Protein AF-A0A7S2BP00-F1 (afdb_monomer)

pLDDT: mean 75.95, std 17.48, range [38.12, 95.56]

Mean predicted aligned error: 11.21 Å

Structure (mmCIF, N/CA/C/O backbone):
data_AF-A0A7S2BP00-F1
#
_entry.id   AF-A0A7S2BP00-F1
#
loop_
_atom_site.group_PDB
_atom_site.id
_atom_site.type_symbol
_atom_site.label_atom_id
_atom_site.label_alt_id
_atom_site.label_comp_id
_atom_site.label_asym_id
_atom_site.label_entity_id
_atom_site.label_seq_id
_atom_site.pdbx_PDB_ins_code
_atom_site.Cartn_x
_atom_site.Cartn_y
_atom_site.Cartn_z
_atom_site.occupancy
_atom_site.B_iso_or_equiv
_atom_site.auth_seq_id
_atom_site.auth_comp_id
_atom_site.auth_asym_id
_atom_site.auth_atom_id
_atom_site.pdbx_PDB_model_num
ATOM 1 N N . MET A 1 1 ? -28.371 1.715 -11.504 1.00 43.56 1 MET A N 1
ATOM 2 C CA . MET A 1 1 ? -26.998 1.865 -10.972 1.00 43.56 1 MET A CA 1
ATOM 3 C C . MET A 1 1 ? -26.237 0.582 -11.280 1.00 43.56 1 MET A C 1
ATOM 5 O O . MET A 1 1 ? -26.667 -0.471 -10.830 1.00 43.56 1 MET A O 1
ATOM 9 N N . LYS A 1 2 ? -25.213 0.628 -12.141 1.00 46.72 2 LYS A N 1
ATOM 10 C CA . LYS A 1 2 ? -24.464 -0.561 -12.583 1.00 46.72 2 LYS A CA 1
ATOM 11 C C . LYS A 1 2 ? -23.170 -0.622 -11.768 1.00 46.72 2 LYS A C 1
ATOM 13 O O . LYS A 1 2 ? -22.344 0.278 -11.877 1.00 46.72 2 LYS A O 1
ATOM 18 N N . VAL A 1 3 ? -23.032 -1.622 -10.901 1.00 56.28 3 VAL A N 1
ATOM 19 C CA . VAL A 1 3 ? -21.797 -1.830 -10.133 1.00 56.28 3 VAL A CA 1
ATOM 20 C C . VAL A 1 3 ? -20.787 -2.483 -11.071 1.00 56.28 3 VAL A C 1
ATOM 22 O O . VAL A 1 3 ? -20.969 -3.623 -11.492 1.00 56.28 3 VAL A O 1
ATOM 25 N N . HIS A 1 4 ? -19.756 -1.735 -11.456 1.00 57.06 4 HIS A N 1
ATOM 26 C CA . HIS A 1 4 ? -18.642 -2.263 -12.235 1.00 57.06 4 HIS A CA 1
ATOM 27 C C . HIS A 1 4 ? -17.706 -3.014 -11.290 1.00 57.06 4 HIS A C 1
ATOM 29 O O . HIS A 1 4 ? -16.951 -2.375 -10.555 1.00 57.06 4 HIS A O 1
ATOM 35 N N . ARG A 1 5 ? -17.795 -4.350 -11.303 1.00 59.59 5 ARG A N 1
ATOM 36 C CA . ARG A 1 5 ? -16.829 -5.220 -10.624 1.00 59.59 5 ARG A CA 1
ATOM 37 C C . ARG A 1 5 ? -15.471 -5.116 -11.300 1.00 59.59 5 ARG A C 1
ATOM 39 O O . ARG A 1 5 ? -15.405 -5.073 -12.533 1.00 59.59 5 ARG A O 1
ATOM 46 N N . ALA A 1 6 ? -14.407 -5.114 -10.507 1.00 62.88 6 ALA A N 1
ATOM 47 C CA . ALA A 1 6 ? -13.063 -5.273 -11.045 1.00 62.88 6 ALA A CA 1
ATOM 48 C C . ALA A 1 6 ? -12.930 -6.663 -11.703 1.00 62.88 6 ALA A C 1
ATOM 50 O O . ALA A 1 6 ? -13.158 -7.685 -11.065 1.00 62.88 6 ALA A O 1
ATOM 51 N N . THR A 1 7 ? -12.605 -6.707 -12.998 1.00 67.38 7 THR A N 1
ATOM 52 C CA . THR A 1 7 ? -12.361 -7.954 -13.753 1.00 67.38 7 THR A CA 1
ATOM 53 C C . THR A 1 7 ? -10.928 -8.467 -13.627 1.00 67.38 7 THR A C 1
ATOM 55 O O . THR A 1 7 ? -10.661 -9.607 -13.990 1.00 67.38 7 THR A O 1
ATOM 58 N N . ALA A 1 8 ? -10.007 -7.636 -13.139 1.00 78.31 8 ALA A N 1
ATOM 59 C CA . ALA A 1 8 ? -8.627 -8.005 -12.847 1.00 78.31 8 ALA A CA 1
ATOM 60 C C . ALA A 1 8 ? -8.391 -7.966 -11.329 1.00 78.31 8 ALA A C 1
ATOM 62 O O . ALA A 1 8 ? -9.033 -7.152 -10.656 1.00 78.31 8 ALA A O 1
ATOM 63 N N . PRO A 1 9 ? -7.452 -8.770 -10.794 1.00 85.81 9 PRO A N 1
ATOM 64 C CA . PRO A 1 9 ? -7.113 -8.730 -9.381 1.00 85.81 9 PRO A CA 1
ATOM 65 C C . PRO A 1 9 ? -6.762 -7.317 -8.918 1.00 85.81 9 PRO A C 1
ATOM 67 O O . PRO A 1 9 ? -5.988 -6.591 -9.558 1.00 85.81 9 PRO A O 1
ATOM 70 N N . LEU A 1 10 ? -7.319 -6.933 -7.776 1.00 87.94 10 LEU A N 1
ATOM 71 C CA . LEU A 1 10 ? -7.087 -5.632 -7.186 1.00 87.94 10 LEU A CA 1
ATOM 72 C C . LEU A 1 10 ? -5.627 -5.520 -6.738 1.00 87.94 10 LEU A C 1
ATOM 74 O O . LEU A 1 10 ? -5.132 -6.324 -5.944 1.00 87.94 10 LEU A O 1
ATOM 78 N N . THR A 1 11 ? -4.940 -4.506 -7.257 1.00 89.44 11 THR A N 1
ATOM 79 C CA . THR A 1 11 ? -3.524 -4.234 -6.995 1.00 89.44 11 THR A CA 1
ATOM 80 C C . THR A 1 11 ? -3.285 -2.741 -6.814 1.00 89.44 11 THR A C 1
ATOM 82 O O . THR A 1 11 ? -4.013 -1.914 -7.368 1.00 89.44 11 THR A O 1
ATOM 85 N N . VAL A 1 12 ? -2.228 -2.392 -6.082 1.00 89.12 12 VAL A N 1
ATOM 86 C CA . VAL A 1 12 ? -1.777 -1.012 -5.879 1.00 89.12 12 VAL A CA 1
ATOM 87 C C . VAL A 1 12 ? -0.361 -0.813 -6.420 1.00 89.12 12 VAL A C 1
ATOM 89 O O . VAL A 1 12 ? 0.495 -1.696 -6.339 1.00 89.12 12 VAL A O 1
ATOM 92 N N . SER A 1 13 ? -0.103 0.359 -6.993 1.00 87.56 13 SER A N 1
ATOM 93 C CA . SER A 1 13 ? 1.232 0.742 -7.451 1.00 87.56 13 SER A CA 1
ATOM 94 C C . SER A 1 13 ? 2.190 0.968 -6.278 1.00 87.56 13 SER A C 1
ATOM 96 O O . SER A 1 13 ? 1.812 1.491 -5.229 1.00 87.56 13 SER A O 1
ATOM 98 N N . ARG A 1 14 ? 3.461 0.608 -6.470 1.00 89.25 14 ARG A N 1
ATOM 99 C CA . ARG A 1 14 ? 4.548 1.025 -5.574 1.00 89.25 14 ARG A CA 1
ATOM 100 C C . ARG A 1 14 ? 4.729 2.546 -5.641 1.00 89.25 14 ARG A C 1
ATOM 102 O O . ARG A 1 14 ? 4.436 3.162 -6.663 1.00 89.25 14 ARG A O 1
ATOM 109 N N . ILE A 1 15 ? 5.230 3.141 -4.560 1.00 87.31 15 ILE A N 1
ATOM 110 C CA . ILE A 1 15 ? 5.679 4.538 -4.563 1.00 87.31 15 ILE A CA 1
ATOM 111 C C . ILE A 1 15 ? 7.132 4.524 -5.017 1.00 87.31 15 ILE A C 1
ATOM 113 O O . ILE A 1 15 ? 7.973 3.940 -4.330 1.00 87.31 15 ILE A O 1
ATOM 117 N N . GLY A 1 16 ? 7.425 5.149 -6.150 1.00 83.44 16 GLY A N 1
ATOM 118 C CA . GLY A 1 16 ? 8.795 5.315 -6.614 1.00 83.44 16 GLY A CA 1
ATOM 119 C C . GLY A 1 16 ? 9.254 6.769 -6.604 1.00 83.44 16 GLY A C 1
ATOM 120 O O . GLY A 1 16 ? 8.446 7.692 -6.513 1.00 83.44 16 GLY A O 1
ATOM 121 N N . VAL A 1 17 ? 10.572 6.952 -6.659 1.00 80.75 17 VAL A N 1
ATOM 122 C CA . VAL A 1 17 ? 11.233 8.264 -6.738 1.00 80.75 17 VAL A CA 1
ATOM 123 C C . VAL A 1 17 ? 11.803 8.445 -8.138 1.00 80.75 17 VAL A C 1
ATOM 125 O O . VAL A 1 17 ? 12.468 7.538 -8.650 1.00 80.75 17 VAL A O 1
ATOM 128 N N . ASP A 1 18 ? 11.579 9.621 -8.727 1.00 75.25 18 ASP A N 1
ATOM 129 C CA . ASP A 1 18 ? 12.016 9.966 -10.085 1.00 75.25 18 ASP A CA 1
ATOM 130 C C . ASP A 1 18 ? 11.558 8.928 -11.119 1.00 75.25 18 ASP A C 1
ATOM 132 O O . ASP A 1 18 ? 12.352 8.389 -11.890 1.00 75.25 18 ASP A O 1
ATOM 136 N N . CYS A 1 19 ? 10.271 8.578 -11.067 1.00 73.88 19 CYS A N 1
ATOM 137 C CA . CYS A 1 19 ? 9.702 7.598 -11.976 1.00 73.88 19 CYS A CA 1
ATOM 138 C C . CYS A 1 19 ? 9.504 8.188 -13.372 1.00 73.88 19 CYS A C 1
ATOM 140 O O . CYS A 1 19 ? 8.894 9.246 -13.527 1.00 73.88 19 CYS A O 1
ATOM 142 N N . HIS A 1 20 ? 9.956 7.453 -14.381 1.00 66.56 20 HIS A N 1
ATOM 143 C CA . HIS A 1 20 ? 9.749 7.770 -15.785 1.00 66.56 20 HIS A CA 1
ATOM 144 C C . HIS A 1 20 ? 9.060 6.598 -16.478 1.00 66.56 20 HIS A C 1
ATOM 146 O O . HIS A 1 20 ? 9.465 5.443 -16.332 1.00 66.56 20 HIS A O 1
ATOM 152 N N . GLU A 1 21 ? 8.008 6.895 -17.235 1.00 56.47 21 GLU A N 1
ATOM 153 C CA . GLU A 1 21 ? 7.494 5.962 -18.230 1.00 56.47 21 GLU A CA 1
ATOM 154 C C . GLU A 1 21 ? 8.434 6.027 -19.435 1.00 56.47 21 GLU A C 1
ATOM 156 O O . GLU A 1 21 ? 8.608 7.089 -20.036 1.00 56.47 21 GLU A O 1
ATOM 161 N N . TYR A 1 22 ? 9.085 4.915 -19.784 1.00 53.09 22 TYR A N 1
ATOM 162 C CA . TYR A 1 22 ? 9.837 4.879 -21.032 1.00 53.09 22 TYR A CA 1
ATOM 163 C C . TYR A 1 22 ? 8.857 4.877 -22.203 1.00 53.09 22 TYR A C 1
ATOM 165 O O . TYR A 1 22 ? 8.249 3.857 -22.522 1.00 53.09 22 TYR A O 1
ATOM 173 N N . GLY A 1 23 ? 8.751 6.011 -22.882 1.00 45.75 23 GLY A N 1
ATOM 174 C CA . GLY A 1 23 ? 8.448 6.038 -24.303 1.00 45.75 23 GLY A CA 1
ATOM 175 C C . GLY A 1 23 ? 9.772 6.036 -25.048 1.00 45.75 23 GLY A C 1
ATOM 176 O O . GLY A 1 23 ? 10.271 7.105 -25.390 1.00 45.75 23 GLY A O 1
ATOM 177 N N . LEU A 1 24 ? 10.385 4.868 -25.266 1.00 42.38 24 LEU A N 1
ATOM 178 C CA . LEU A 1 24 ? 11.459 4.803 -26.255 1.00 42.38 24 LEU A CA 1
ATOM 179 C C . LEU A 1 24 ? 10.801 5.122 -27.597 1.00 42.38 24 LEU A C 1
ATOM 181 O O . LEU A 1 24 ? 9.981 4.353 -28.092 1.00 42.38 24 LEU A O 1
ATOM 185 N N . GLY A 1 25 ? 11.081 6.312 -28.123 1.00 38.12 25 GLY A N 1
ATOM 186 C CA . GLY A 1 25 ? 10.555 6.798 -29.390 1.00 38.12 25 GLY A CA 1
ATOM 187 C C . GLY A 1 25 ? 11.093 5.983 -30.561 1.00 38.12 25 GLY A C 1
ATOM 188 O O . GLY A 1 25 ? 11.925 6.465 -31.316 1.00 38.12 25 GLY A O 1
ATOM 189 N N . PHE A 1 26 ? 10.595 4.765 -30.733 1.00 39.81 26 PHE A N 1
ATOM 190 C CA . PHE A 1 26 ? 10.594 4.054 -32.002 1.00 39.81 26 PHE A CA 1
ATOM 191 C C . PHE A 1 26 ? 9.148 3.984 -32.457 1.00 39.81 26 PHE A C 1
ATOM 193 O O . PHE A 1 26 ? 8.308 3.467 -31.728 1.00 39.81 26 PHE A O 1
ATOM 200 N N . ARG A 1 27 ? 8.857 4.520 -33.649 1.00 40.97 27 ARG A N 1
ATOM 201 C CA . ARG A 1 27 ? 7.499 4.670 -34.213 1.00 40.97 27 ARG A CA 1
ATOM 202 C C . ARG A 1 27 ? 6.680 3.371 -34.277 1.00 40.97 27 ARG A C 1
ATOM 204 O O . ARG A 1 27 ? 5.473 3.479 -34.432 1.00 40.97 27 ARG A O 1
ATOM 211 N N . ASP A 1 28 ? 7.293 2.209 -34.045 1.00 42.44 28 ASP A N 1
ATOM 212 C CA . ASP A 1 28 ? 6.624 0.902 -34.021 1.00 42.44 28 ASP A CA 1
ATOM 213 C C . ASP A 1 28 ? 6.637 0.194 -32.646 1.00 42.44 28 ASP A C 1
ATOM 215 O O . ASP A 1 28 ? 6.087 -0.895 -32.515 1.00 42.44 28 ASP A O 1
ATOM 219 N N . TYR A 1 29 ? 7.222 0.802 -31.603 1.00 39.22 29 TYR A N 1
ATOM 220 C CA . TYR A 1 29 ? 7.279 0.252 -30.233 1.00 39.22 29 TYR A CA 1
ATOM 221 C C . TYR A 1 29 ? 6.784 1.248 -29.173 1.00 39.22 29 TYR A C 1
ATOM 223 O O . TYR A 1 29 ? 7.168 1.194 -28.003 1.00 39.22 29 TYR A O 1
ATOM 231 N N . ILE A 1 30 ? 5.931 2.191 -29.581 1.00 41.19 30 ILE A N 1
ATOM 232 C CA .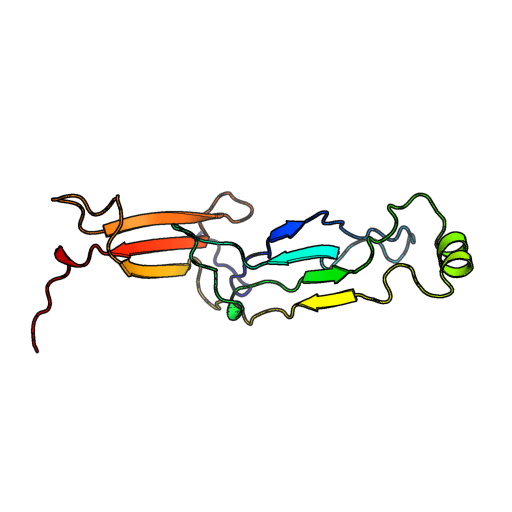 ILE A 1 30 ? 5.256 3.092 -28.650 1.00 41.19 30 ILE A CA 1
ATOM 233 C C . ILE A 1 30 ? 3.907 2.485 -28.267 1.00 41.19 30 ILE A C 1
ATOM 235 O O . ILE A 1 30 ? 3.136 2.064 -29.124 1.00 41.19 30 ILE A O 1
ATOM 239 N N . PHE A 1 31 ? 3.623 2.533 -26.966 1.00 41.62 31 PHE A N 1
ATOM 240 C CA . PHE A 1 31 ? 2.342 2.229 -26.332 1.00 41.62 31 PHE A CA 1
ATOM 241 C C . PHE A 1 31 ? 2.014 0.738 -26.205 1.00 41.62 31 PHE A C 1
ATOM 243 O O . PHE A 1 31 ? 1.297 0.153 -27.006 1.00 41.62 31 PHE A O 1
ATOM 250 N N . THR A 1 32 ? 2.464 0.136 -25.102 1.00 41.59 32 THR A N 1
ATOM 251 C CA . THR A 1 32 ? 1.605 -0.393 -24.020 1.00 41.59 32 THR A CA 1
ATOM 252 C C . THR A 1 32 ? 2.398 -1.414 -23.186 1.00 41.59 32 THR A C 1
ATOM 254 O O . THR A 1 32 ? 2.921 -2.379 -23.725 1.00 41.59 32 THR A O 1
ATOM 257 N N . LYS A 1 33 ? 2.421 -1.247 -21.853 1.00 48.91 33 LYS A N 1
ATOM 258 C CA . LYS A 1 33 ? 2.814 -2.247 -20.821 1.00 48.91 33 LYS A CA 1
ATOM 259 C C . LYS A 1 33 ? 4.250 -2.301 -20.268 1.00 48.91 33 LYS A C 1
ATOM 261 O O . LYS A 1 33 ? 4.491 -3.173 -19.437 1.00 48.91 33 LYS A O 1
ATOM 266 N N . SER A 1 34 ? 5.175 -1.397 -20.584 1.00 50.75 34 SER A N 1
ATOM 267 C CA . SER A 1 34 ? 6.424 -1.343 -19.795 1.00 50.75 34 SER A CA 1
ATOM 268 C C . SER A 1 34 ? 6.162 -0.661 -18.442 1.00 50.75 34 SER A C 1
ATOM 270 O O . SER A 1 34 ? 5.624 0.449 -18.443 1.00 50.75 34 SER A O 1
ATOM 272 N N . PRO A 1 35 ? 6.482 -1.283 -17.287 1.00 57.78 35 PRO A N 1
ATOM 273 C CA . PRO A 1 35 ? 6.312 -0.633 -15.990 1.00 57.78 35 PRO A CA 1
ATOM 274 C C . PRO A 1 35 ? 7.212 0.612 -15.902 1.00 57.78 35 PRO A C 1
ATOM 276 O O . PRO A 1 35 ? 8.304 0.609 -16.478 1.00 57.78 35 PRO A O 1
ATOM 279 N N . PRO A 1 36 ? 6.795 1.668 -15.179 1.00 63.16 36 PRO A N 1
ATOM 280 C CA . PRO A 1 36 ? 7.636 2.843 -14.979 1.00 63.16 36 PRO A CA 1
ATOM 281 C C . PRO A 1 36 ? 8.953 2.435 -14.309 1.00 63.16 36 PRO A C 1
ATOM 283 O O . PRO A 1 36 ? 8.958 1.628 -13.371 1.00 63.16 36 PRO A O 1
ATOM 286 N N . SER A 1 37 ? 10.067 2.995 -14.780 1.00 71.62 37 SER A N 1
ATOM 287 C CA . SER A 1 37 ? 11.355 2.875 -14.096 1.00 71.62 37 SER A CA 1
ATOM 288 C C . SER A 1 37 ? 11.508 3.962 -13.066 1.00 71.62 37 SER A C 1
ATOM 290 O O . SER A 1 37 ? 11.312 5.134 -13.387 1.00 71.62 37 SER A O 1
ATOM 292 N N . CYS A 1 38 ? 11.948 3.594 -11.873 1.00 77.81 38 CYS A N 1
ATOM 293 C CA . CYS A 1 38 ? 12.228 4.543 -10.808 1.00 77.81 38 CYS A CA 1
ATOM 294 C C . CYS A 1 38 ? 13.653 4.335 -10.276 1.00 77.81 38 CYS A C 1
ATOM 296 O O . CYS A 1 38 ? 14.215 3.242 -10.361 1.00 77.81 38 CYS A O 1
ATOM 298 N N . SER A 1 39 ? 14.240 5.375 -9.683 1.00 78.50 39 SER A N 1
ATOM 299 C CA . SER A 1 39 ? 15.550 5.274 -9.005 1.00 78.50 39 SER A CA 1
ATOM 300 C C . SER A 1 39 ? 15.484 4.435 -7.720 1.00 78.50 39 SER A C 1
ATOM 302 O O . SER A 1 39 ? 16.462 3.837 -7.269 1.00 78.50 39 SER A O 1
ATOM 304 N N . SER A 1 40 ? 14.298 4.393 -7.118 1.00 82.75 40 SER A N 1
ATOM 305 C CA . SER A 1 40 ? 13.945 3.557 -5.980 1.00 82.75 40 SER A CA 1
ATOM 306 C C . SER A 1 40 ? 12.439 3.328 -5.973 1.00 82.75 40 SER A C 1
ATOM 308 O O . SER A 1 40 ? 11.683 4.102 -6.565 1.00 82.75 40 SER A O 1
ATOM 310 N N . ALA A 1 41 ? 12.010 2.266 -5.298 1.00 87.94 41 ALA A N 1
ATOM 311 C CA . ALA A 1 41 ? 10.612 1.901 -5.156 1.00 87.94 41 ALA A CA 1
ATOM 312 C C . ALA A 1 41 ? 10.355 1.310 -3.771 1.00 87.94 41 ALA A C 1
ATOM 314 O O . ALA A 1 41 ? 11.179 0.561 -3.245 1.00 87.94 41 ALA A O 1
ATOM 315 N N . ARG A 1 42 ? 9.195 1.617 -3.189 1.00 89.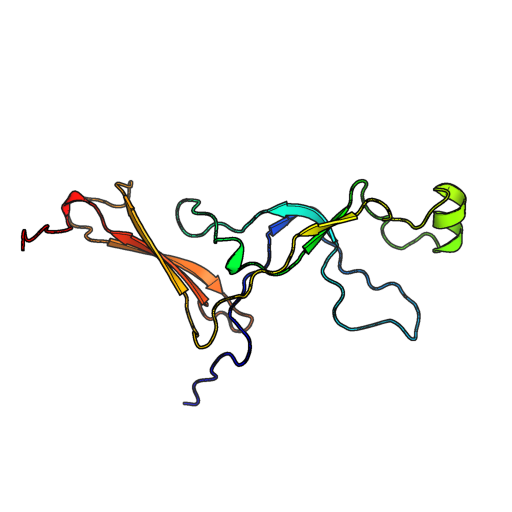94 42 ARG A N 1
ATOM 316 C CA . ARG A 1 42 ? 8.747 1.055 -1.909 1.00 89.94 42 ARG A CA 1
ATOM 317 C C . ARG A 1 42 ? 7.254 0.757 -1.912 1.00 89.94 42 ARG A C 1
ATOM 319 O O . ARG A 1 42 ? 6.496 1.308 -2.711 1.00 89.94 42 ARG A O 1
ATOM 326 N N . ALA A 1 43 ? 6.829 -0.107 -0.996 1.00 90.38 43 ALA A N 1
ATOM 327 C CA . ALA A 1 43 ? 5.412 -0.335 -0.758 1.00 90.38 43 ALA A CA 1
ATOM 328 C C . ALA A 1 43 ? 4.737 0.969 -0.279 1.00 90.38 43 ALA A C 1
ATOM 330 O O . ALA A 1 43 ? 5.309 1.682 0.556 1.00 90.38 43 ALA A O 1
ATOM 331 N N . PRO A 1 44 ? 3.540 1.303 -0.789 1.00 90.25 44 PRO A N 1
ATOM 332 C CA . PRO A 1 44 ? 2.721 2.349 -0.202 1.00 90.25 44 PRO A CA 1
ATOM 333 C C . PRO A 1 44 ? 2.301 1.963 1.216 1.00 90.25 44 PRO A C 1
ATOM 335 O O . PRO A 1 44 ? 2.166 0.785 1.558 1.00 90.25 44 PRO A O 1
ATOM 338 N N . THR A 1 45 ? 2.063 2.980 2.034 1.00 90.75 45 THR A N 1
ATOM 339 C CA . THR A 1 45 ? 1.533 2.813 3.384 1.00 90.75 45 THR A CA 1
ATOM 340 C C . THR A 1 45 ? 0.053 3.152 3.427 1.00 90.75 45 THR A C 1
ATOM 342 O O . THR A 1 45 ? -0.406 4.047 2.722 1.00 90.75 45 THR A O 1
ATOM 345 N N . CYS A 1 46 ? -0.673 2.487 4.312 1.00 86.69 46 CYS A N 1
ATOM 346 C CA . CYS A 1 46 ? -2.069 2.736 4.604 1.00 86.69 46 CYS A CA 1
ATOM 347 C C . CYS A 1 46 ? -2.240 3.037 6.101 1.00 86.69 46 CYS A C 1
ATOM 349 O O . CYS A 1 46 ? -1.597 2.411 6.948 1.00 86.69 46 CYS A O 1
ATOM 351 N N . GLY A 1 47 ? -3.065 4.032 6.436 1.00 81.69 47 GLY A N 1
ATOM 352 C CA . GLY A 1 47 ? -3.259 4.475 7.817 1.00 81.69 47 GLY A CA 1
ATOM 353 C C . GLY A 1 47 ? -1.982 5.030 8.458 1.00 81.69 47 GLY A C 1
ATOM 354 O O . GLY A 1 47 ? -1.222 5.766 7.828 1.00 81.69 47 GLY A O 1
ATOM 355 N N . LYS A 1 48 ? -1.719 4.653 9.716 1.00 80.81 48 LYS A N 1
ATOM 356 C CA . LYS A 1 48 ? -0.508 5.016 10.485 1.00 80.81 48 LYS A CA 1
ATOM 357 C C . LYS A 1 48 ? 0.742 4.249 10.006 1.00 80.81 48 LYS A C 1
ATOM 359 O O . LYS A 1 48 ? 1.398 3.562 10.783 1.00 80.81 48 LYS A O 1
ATOM 364 N N . GLY A 1 49 ? 1.071 4.345 8.718 1.00 82.12 49 GLY A N 1
ATOM 365 C CA . GLY A 1 49 ? 2.324 3.808 8.175 1.00 82.12 49 GLY A CA 1
ATOM 366 C C . GLY A 1 49 ? 2.351 2.289 7.969 1.00 82.12 49 GLY A C 1
ATOM 367 O O . GLY A 1 49 ? 3.434 1.716 7.869 1.00 82.12 49 GLY A O 1
ATOM 368 N N . ILE A 1 50 ? 1.198 1.612 7.906 1.00 85.62 50 ILE A N 1
ATOM 369 C CA . ILE A 1 50 ? 1.167 0.165 7.655 1.00 85.62 50 ILE A CA 1
ATOM 370 C C . ILE A 1 50 ? 1.469 -0.088 6.184 1.00 85.62 50 ILE A C 1
ATOM 372 O O . ILE A 1 50 ? 0.709 0.333 5.318 1.00 85.62 50 ILE A O 1
ATOM 376 N N . ASN A 1 51 ? 2.561 -0.790 5.893 1.00 90.88 51 ASN A N 1
ATOM 377 C CA . ASN A 1 51 ? 2.886 -1.169 4.522 1.00 90.88 51 ASN A CA 1
ATOM 378 C C . ASN A 1 51 ? 1.792 -2.070 3.944 1.00 90.88 51 ASN A C 1
ATOM 380 O O . ASN A 1 51 ? 1.402 -3.062 4.567 1.00 90.88 51 ASN A O 1
ATOM 384 N N . ILE A 1 52 ? 1.330 -1.749 2.737 1.00 91.81 52 ILE A N 1
ATOM 385 C CA . ILE A 1 52 ? 0.469 -2.655 1.983 1.00 91.81 52 ILE A CA 1
ATOM 386 C C . ILE A 1 52 ? 1.304 -3.895 1.605 1.00 91.81 52 ILE A C 1
ATOM 388 O O . ILE A 1 52 ? 2.391 -3.735 1.044 1.00 91.81 52 ILE A O 1
ATOM 392 N N . PRO A 1 53 ? 0.835 -5.122 1.917 1.00 92.06 53 PRO A N 1
ATOM 393 C CA . PRO A 1 53 ? 1.580 -6.347 1.638 1.00 92.06 53 PRO A CA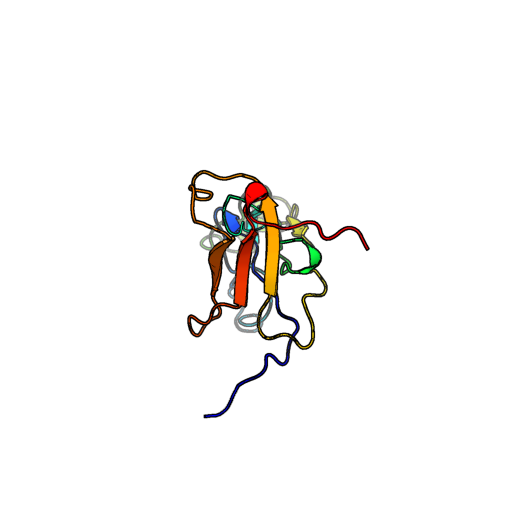 1
ATOM 394 C C . PRO A 1 53 ? 1.985 -6.500 0.171 1.00 92.06 53 PRO A C 1
ATOM 396 O O . PRO A 1 53 ? 1.188 -6.219 -0.723 1.00 92.06 53 PRO A O 1
ATOM 399 N N . GLU A 1 54 ? 3.180 -7.049 -0.071 1.00 92.06 54 GLU A N 1
ATOM 400 C CA . GLU A 1 54 ? 3.740 -7.213 -1.421 1.00 92.06 54 GLU A CA 1
ATOM 401 C C . GLU A 1 54 ? 2.839 -7.991 -2.379 1.00 92.06 54 GLU A C 1
ATOM 403 O O . GLU A 1 54 ? 2.784 -7.680 -3.566 1.00 92.06 54 GLU A O 1
ATOM 408 N N . LYS A 1 55 ? 2.053 -8.938 -1.856 1.00 93.50 55 LYS A N 1
ATOM 409 C CA . LYS A 1 55 ? 1.090 -9.706 -2.652 1.00 93.50 55 LYS A CA 1
ATOM 410 C C . LYS A 1 55 ? 0.026 -8.853 -3.349 1.00 93.50 55 LYS A C 1
ATOM 412 O O . LYS A 1 55 ? -0.594 -9.330 -4.289 1.00 93.50 55 LYS A O 1
ATOM 417 N N . TYR A 1 56 ? -0.190 -7.618 -2.906 1.00 93.06 56 TYR A N 1
ATOM 418 C CA . TYR A 1 56 ? -1.138 -6.687 -3.514 1.00 93.06 56 TYR A CA 1
ATOM 419 C C . TYR A 1 56 ? -0.454 -5.620 -4.376 1.00 93.06 56 TYR A C 1
ATOM 421 O O . TYR A 1 56 ? -1.125 -4.711 -4.862 1.00 93.06 56 TYR A O 1
ATOM 429 N N . LEU A 1 57 ? 0.868 -5.690 -4.550 1.00 91.69 57 LEU A N 1
ATOM 430 C CA . LEU A 1 57 ? 1.633 -4.676 -5.263 1.00 91.69 57 LEU A CA 1
ATOM 431 C C . LEU A 1 57 ? 1.796 -5.031 -6.739 1.00 91.69 57 LEU A C 1
ATOM 433 O O . LEU A 1 57 ? 2.004 -6.186 -7.112 1.00 91.69 57 LEU A O 1
ATOM 437 N N . ARG A 1 58 ? 1.743 -4.001 -7.580 1.00 88.44 58 ARG A N 1
ATOM 438 C CA . ARG A 1 58 ? 2.118 -4.082 -8.995 1.00 88.44 58 ARG A CA 1
ATOM 439 C C . ARG A 1 58 ? 3.640 -4.210 -9.153 1.00 88.44 58 ARG A C 1
ATOM 441 O O . ARG A 1 58 ? 4.379 -3.767 -8.263 1.00 88.44 58 ARG A O 1
ATOM 448 N N . PRO A 1 59 ? 4.115 -4.774 -10.278 1.00 84.75 59 PRO A N 1
ATOM 449 C CA . PRO A 1 59 ? 5.541 -4.825 -10.556 1.00 84.75 59 PRO A CA 1
ATOM 450 C C . PRO A 1 59 ? 6.097 -3.413 -10.784 1.00 84.75 59 PRO A C 1
ATOM 452 O O . PRO A 1 59 ? 5.367 -2.506 -11.194 1.00 84.75 59 PRO A O 1
ATOM 455 N N . MET A 1 60 ? 7.387 -3.220 -10.520 1.00 83.94 60 MET A N 1
ATOM 456 C CA . MET A 1 60 ? 8.080 -1.953 -10.781 1.00 83.94 60 MET A CA 1
ATOM 457 C C . MET A 1 60 ? 9.547 -2.209 -11.111 1.00 83.94 60 MET A C 1
ATOM 459 O O . MET A 1 60 ? 10.184 -3.032 -10.457 1.00 83.94 60 MET A O 1
ATOM 463 N N . LYS A 1 61 ? 10.093 -1.484 -12.090 1.00 81.44 61 LYS A N 1
ATOM 464 C CA . LYS A 1 61 ? 11.508 -1.577 -12.462 1.00 81.44 61 LYS A CA 1
ATOM 465 C C . LYS A 1 61 ? 12.309 -0.528 -11.683 1.00 81.44 61 LYS A C 1
ATOM 467 O O . LYS A 1 61 ? 11.933 0.644 -11.653 1.00 81.44 61 LYS A O 1
ATOM 472 N N . VAL A 1 62 ? 13.390 -0.942 -11.028 1.00 82.94 62 VAL A N 1
ATOM 473 C CA . VAL A 1 62 ? 14.278 -0.071 -10.244 1.00 82.94 62 VAL A CA 1
ATOM 474 C C . VAL A 1 62 ? 15.666 -0.077 -10.859 1.00 82.94 62 VAL A C 1
ATOM 476 O O . VAL A 1 62 ? 16.304 -1.124 -10.910 1.00 82.94 62 VAL A O 1
ATOM 479 N N . CYS A 1 63 ? 16.137 1.088 -11.293 1.00 75.75 63 CYS A N 1
ATOM 480 C CA . CYS A 1 63 ? 17.380 1.237 -12.047 1.00 75.75 63 CYS A CA 1
ATOM 481 C C . CYS A 1 63 ? 18.388 2.093 -11.279 1.00 75.75 63 CYS A C 1
ATOM 483 O O . CYS A 1 63 ? 18.048 3.188 -10.813 1.00 75.75 63 CYS A O 1
ATOM 485 N N . LYS A 1 64 ? 19.627 1.611 -11.155 1.00 67.25 64 LYS A N 1
ATOM 486 C CA . LYS A 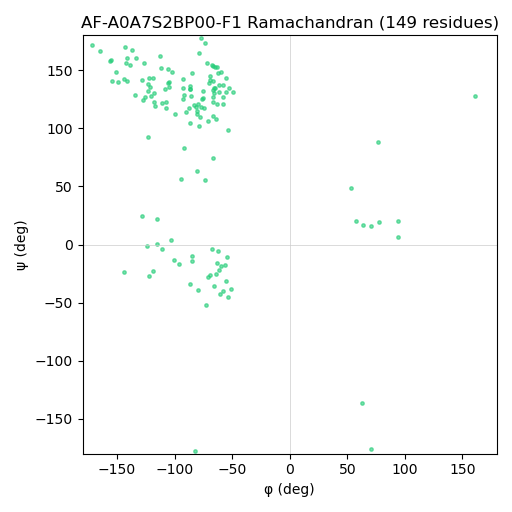1 64 ? 20.758 2.390 -10.631 1.00 67.25 64 LYS A CA 1
ATOM 487 C C . LYS A 1 64 ? 21.901 2.307 -11.646 1.00 67.25 64 LYS A C 1
ATOM 489 O O . LYS A 1 64 ? 22.300 1.190 -11.927 1.00 67.25 64 LYS A O 1
ATOM 494 N N . PRO A 1 65 ? 22.463 3.419 -12.160 1.00 61.06 65 PRO A N 1
ATOM 495 C CA . PRO A 1 65 ? 22.098 4.832 -11.969 1.00 61.06 65 PRO A CA 1
ATOM 496 C C . PRO A 1 65 ? 20.861 5.274 -12.784 1.00 61.06 65 PRO A C 1
ATOM 498 O O . PRO A 1 65 ? 20.276 4.484 -13.521 1.00 61.06 65 PRO A O 1
ATOM 501 N N . LYS A 1 66 ? 20.435 6.543 -12.617 1.00 53.56 66 LYS A N 1
ATOM 502 C CA . LYS A 1 66 ? 19.301 7.142 -13.352 1.00 53.56 66 LYS A CA 1
ATOM 503 C C . LYS A 1 66 ? 19.439 6.878 -14.847 1.00 53.56 66 LYS A C 1
ATOM 505 O O . LYS A 1 66 ? 20.474 7.175 -15.437 1.00 53.56 66 LYS A O 1
ATOM 510 N N . CYS A 1 67 ? 18.360 6.411 -15.453 1.00 57.69 67 CYS A N 1
ATOM 511 C CA . CYS A 1 67 ? 18.292 6.330 -16.896 1.00 57.69 67 CYS A CA 1
ATOM 512 C C . CYS A 1 67 ? 18.297 7.743 -17.491 1.00 57.69 67 CYS A C 1
ATOM 514 O O . CYS A 1 67 ? 17.579 8.610 -16.978 1.00 57.69 67 CYS A O 1
ATOM 516 N N . PRO A 1 68 ? 19.125 8.003 -18.515 1.00 53.28 68 PRO A N 1
ATOM 517 C CA . PRO A 1 68 ? 19.209 9.313 -19.135 1.00 53.28 68 PRO A CA 1
ATOM 518 C C . PRO A 1 68 ? 17.824 9.756 -19.602 1.00 53.28 68 PRO A C 1
ATOM 520 O O . PRO A 1 68 ? 17.102 8.997 -20.251 1.00 53.28 68 PRO A O 1
ATOM 523 N N . GLN A 1 69 ? 17.444 10.986 -19.258 1.00 53.12 69 GLN A N 1
ATOM 524 C CA . GLN A 1 69 ? 16.239 11.591 -19.810 1.00 53.12 69 GLN A CA 1
ATOM 525 C C . GLN A 1 69 ? 16.459 11.802 -21.307 1.00 53.12 69 GLN A C 1
ATOM 527 O O . GLN A 1 69 ? 17.503 12.307 -21.716 1.00 53.12 69 GLN A O 1
ATOM 532 N N . ALA A 1 70 ? 15.501 11.352 -22.114 1.00 53.53 70 ALA A N 1
ATOM 533 C CA . ALA A 1 70 ? 15.578 11.332 -23.567 1.00 53.53 70 ALA A CA 1
ATOM 534 C C . ALA A 1 70 ? 15.925 12.714 -24.154 1.00 53.53 70 ALA A C 1
ATOM 536 O O . ALA A 1 70 ? 15.045 13.552 -24.323 1.00 53.53 70 ALA A O 1
ATOM 537 N N . ILE A 1 71 ? 17.205 12.922 -24.476 1.00 48.94 71 ILE A N 1
ATOM 538 C CA . ILE A 1 71 ? 17.708 13.917 -25.444 1.00 48.94 71 ILE A CA 1
ATOM 539 C C . ILE A 1 71 ? 18.928 13.355 -26.212 1.00 48.94 71 ILE A C 1
ATOM 541 O O . ILE A 1 71 ? 19.186 13.766 -27.338 1.00 48.94 71 ILE A O 1
ATOM 545 N N . GLU A 1 72 ? 19.658 12.375 -25.668 1.00 51.44 72 GLU A N 1
ATOM 546 C CA . GLU A 1 72 ? 20.726 11.674 -26.397 1.00 51.44 72 GLU A CA 1
ATOM 547 C C . GLU A 1 72 ? 20.134 10.491 -27.191 1.00 51.44 72 GLU A C 1
ATOM 549 O O . GLU A 1 72 ? 19.309 9.734 -26.674 1.00 51.44 72 GLU A O 1
ATOM 554 N N . THR A 1 73 ? 20.511 10.337 -28.467 1.00 56.22 73 THR A N 1
ATOM 555 C CA . THR A 1 73 ? 20.103 9.170 -29.268 1.00 56.22 73 THR A CA 1
ATOM 556 C C . THR A 1 73 ? 20.619 7.887 -28.609 1.00 56.22 73 THR A C 1
ATOM 558 O O . THR A 1 73 ? 21.675 7.895 -27.976 1.00 56.22 73 THR A O 1
ATOM 561 N N . LEU A 1 74 ? 19.890 6.773 -28.756 1.00 55.09 74 LEU A N 1
ATOM 562 C CA . LEU A 1 74 ? 20.280 5.472 -28.191 1.00 55.09 74 LEU A CA 1
ATOM 563 C C . LEU A 1 74 ? 21.727 5.104 -28.575 1.00 55.09 74 LEU A C 1
ATOM 565 O O . LEU A 1 74 ? 22.488 4.643 -27.735 1.00 55.09 74 LEU A O 1
ATOM 569 N N . GLU A 1 75 ? 22.134 5.411 -29.810 1.00 56.91 75 GLU A N 1
ATOM 570 C CA . GLU A 1 75 ? 23.511 5.249 -30.293 1.00 56.91 75 GLU A CA 1
ATOM 571 C C . GLU A 1 75 ? 24.528 6.081 -29.498 1.00 56.91 75 GLU A C 1
ATOM 573 O O . GLU A 1 75 ? 25.591 5.575 -29.139 1.00 56.91 75 GLU A O 1
ATOM 578 N N . HIS A 1 76 ? 24.211 7.338 -29.171 1.00 55.88 76 HIS A N 1
ATOM 579 C CA . HIS A 1 76 ? 25.096 8.207 -28.388 1.00 55.88 76 HIS A CA 1
ATOM 580 C C . HIS A 1 76 ? 25.283 7.679 -26.961 1.00 55.88 76 HIS A C 1
ATOM 582 O O . HIS A 1 76 ? 26.375 7.770 -26.400 1.00 55.88 76 HIS A O 1
ATOM 588 N N . LEU A 1 77 ? 24.226 7.094 -26.394 1.00 55.59 77 LEU A N 1
ATOM 589 C CA . LEU A 1 77 ? 24.243 6.506 -25.060 1.00 55.59 77 LEU A CA 1
ATOM 590 C C . LEU A 1 77 ? 25.027 5.194 -25.035 1.00 55.59 77 LEU A C 1
ATOM 592 O O . LEU A 1 77 ? 25.981 5.091 -24.270 1.00 55.59 77 LEU A O 1
ATOM 596 N N . VAL A 1 78 ? 24.719 4.254 -25.932 1.00 56.41 78 VAL A N 1
ATOM 597 C CA . VAL A 1 78 ? 25.398 2.949 -26.026 1.00 56.41 78 VAL A CA 1
ATOM 598 C C . VAL A 1 78 ? 26.906 3.108 -26.248 1.00 56.41 78 VAL A C 1
ATOM 600 O O . VAL A 1 78 ? 27.703 2.419 -25.614 1.00 56.41 78 VAL A O 1
ATOM 603 N N . THR A 1 79 ? 27.321 4.067 -27.082 1.00 58.28 79 THR A N 1
ATOM 604 C CA . THR A 1 79 ? 28.748 4.318 -27.361 1.00 58.28 79 THR A CA 1
ATOM 605 C C . THR A 1 79 ? 29.484 4.941 -26.164 1.00 58.28 79 THR A C 1
ATOM 607 O O . THR A 1 79 ? 30.686 4.740 -26.002 1.00 58.28 79 THR A O 1
ATOM 610 N N . LYS A 1 80 ? 28.778 5.683 -25.300 1.00 58.28 80 LYS A N 1
ATOM 611 C CA . LYS A 1 80 ? 29.336 6.366 -24.119 1.00 58.28 80 LYS A CA 1
ATOM 612 C C . LYS A 1 80 ? 29.395 5.463 -22.885 1.00 58.28 80 LYS A C 1
ATOM 614 O O . LYS A 1 80 ? 30.315 5.609 -22.083 1.00 58.28 80 LYS A O 1
ATOM 619 N N . THR A 1 81 ? 28.429 4.558 -22.720 1.00 53.91 81 THR A N 1
AT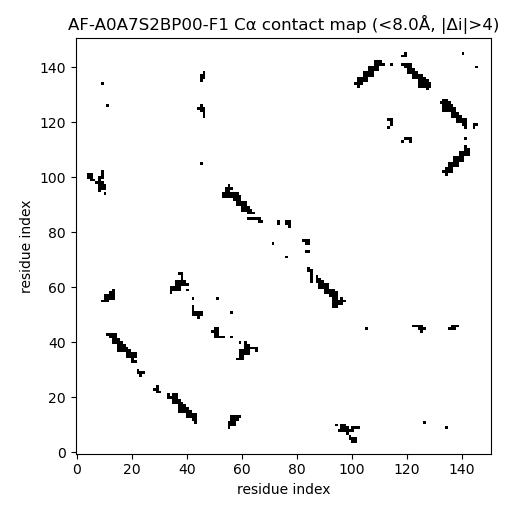OM 620 C CA . THR A 1 81 ? 28.335 3.653 -21.560 1.00 53.91 81 THR A CA 1
ATOM 621 C C . THR A 1 81 ? 28.843 2.239 -21.831 1.00 53.91 81 THR A C 1
ATOM 623 O O . THR A 1 81 ? 29.062 1.501 -20.877 1.00 53.91 81 THR A O 1
ATOM 626 N N . GLY A 1 82 ? 29.063 1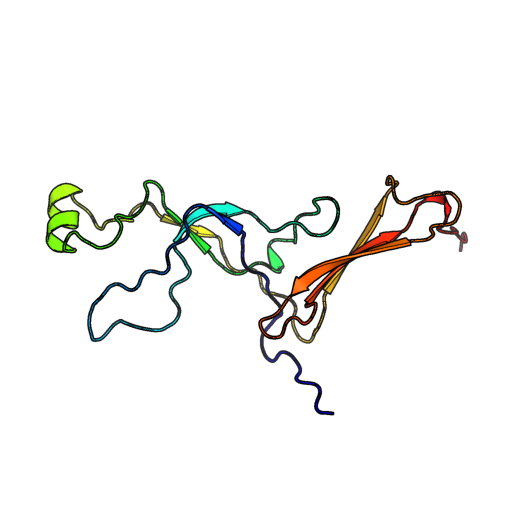.851 -23.093 1.00 53.84 82 GLY A N 1
ATOM 627 C CA . GLY A 1 82 ? 29.510 0.500 -23.455 1.00 53.84 82 GLY A CA 1
ATOM 628 C C . GLY A 1 82 ? 28.444 -0.592 -23.265 1.00 53.84 82 GLY A C 1
ATOM 629 O O . GLY A 1 82 ? 28.793 -1.769 -23.242 1.00 53.84 82 GLY A O 1
ATOM 630 N N . GLY A 1 83 ? 27.171 -0.203 -23.122 1.00 53.84 83 GLY A N 1
ATOM 631 C CA . GLY A 1 83 ? 25.999 -1.052 -22.848 1.00 53.84 83 GLY A CA 1
ATOM 632 C C . GLY A 1 83 ? 24.698 -0.247 -22.968 1.00 53.84 83 GLY A C 1
ATOM 633 O O . GLY A 1 83 ? 24.765 0.980 -23.131 1.00 53.84 83 GLY A O 1
ATOM 634 N N . GLU A 1 84 ? 23.526 -0.889 -22.918 1.00 54.06 84 GLU A N 1
ATOM 635 C CA . GLU A 1 84 ? 22.258 -0.158 -22.983 1.00 54.06 84 GLU A CA 1
ATOM 636 C C . GLU A 1 84 ? 22.116 0.742 -21.742 1.00 54.06 84 GLU A C 1
ATOM 638 O O . GLU A 1 84 ? 22.380 0.327 -20.605 1.00 54.06 84 GLU A O 1
ATOM 643 N N . PRO A 1 85 ? 21.701 2.011 -21.918 1.00 52.34 85 PRO A N 1
ATOM 644 C CA . PRO A 1 85 ? 21.344 2.839 -20.780 1.00 52.34 85 PRO A CA 1
ATOM 645 C C . PRO A 1 85 ? 20.231 2.095 -20.036 1.00 52.34 85 PRO A C 1
ATOM 647 O O . PRO A 1 85 ? 19.195 1.839 -20.640 1.00 52.34 85 PRO A O 1
ATOM 650 N N . CYS A 1 86 ? 20.452 1.764 -18.755 1.00 60.59 86 CYS A N 1
ATOM 651 C CA . CYS A 1 86 ? 19.573 0.957 -17.885 1.00 60.59 86 CYS A CA 1
ATOM 652 C C . CYS A 1 86 ? 19.857 -0.564 -17.798 1.00 60.59 86 CYS A C 1
ATOM 654 O O . CYS A 1 86 ? 18.974 -1.302 -17.356 1.00 60.59 86 CYS A O 1
ATOM 656 N N . ASP A 1 87 ? 21.055 -1.051 -18.134 1.00 56.94 87 ASP A N 1
ATOM 657 C CA . ASP A 1 87 ? 21.387 -2.483 -17.964 1.00 56.94 87 ASP A CA 1
ATOM 658 C C . ASP A 1 87 ? 21.380 -2.966 -16.495 1.00 56.94 87 ASP A C 1
ATOM 660 O O . ASP A 1 87 ? 21.076 -4.123 -16.209 1.00 56.94 87 ASP A O 1
ATOM 664 N N . GLU A 1 88 ? 21.609 -2.071 -15.529 1.00 67.38 88 GLU A N 1
ATOM 665 C CA . GLU A 1 88 ? 21.549 -2.376 -14.089 1.00 67.38 88 GLU A CA 1
ATOM 666 C C . GLU A 1 88 ? 20.171 -2.058 -13.481 1.00 67.38 88 GLU A C 1
ATOM 668 O O . GLU A 1 88 ? 20.024 -1.284 -12.524 1.00 67.38 88 GLU A O 1
ATOM 673 N N . CYS A 1 89 ? 19.121 -2.651 -14.048 1.00 74.81 89 CYS A N 1
ATOM 674 C CA . CYS A 1 89 ? 17.789 -2.592 -13.456 1.00 74.81 89 CYS A CA 1
ATOM 675 C C . CYS A 1 89 ? 17.386 -3.914 -12.808 1.00 74.81 89 CYS A C 1
ATOM 677 O O . CYS A 1 89 ? 17.557 -4.993 -13.365 1.00 74.81 89 CYS A O 1
ATOM 679 N N . SER A 1 90 ? 16.755 -3.804 -11.645 1.00 81.88 90 SER A N 1
ATOM 680 C CA . SER A 1 90 ? 16.083 -4.906 -10.963 1.00 81.88 90 SER A CA 1
ATOM 681 C C . SER A 1 90 ? 14.575 -4.764 -11.116 1.00 81.88 90 SER A C 1
ATOM 683 O O . SER A 1 90 ? 14.028 -3.663 -11.033 1.00 81.88 90 SER A O 1
ATOM 685 N N . GLU A 1 91 ? 13.885 -5.877 -11.337 1.00 83.00 91 GLU A N 1
ATOM 686 C CA . GLU A 1 91 ? 12.428 -5.907 -11.308 1.00 83.00 91 GLU A CA 1
ATOM 687 C C . GLU A 1 91 ? 11.945 -6.288 -9.912 1.00 83.00 91 GLU A C 1
ATOM 689 O O . GLU A 1 91 ? 12.310 -7.327 -9.362 1.00 83.00 91 GLU A O 1
ATOM 694 N N . LEU A 1 92 ? 11.089 -5.447 -9.337 1.00 86.56 92 LEU A N 1
ATOM 695 C CA . LEU A 1 92 ? 10.275 -5.833 -8.198 1.00 86.56 92 LEU A CA 1
ATOM 696 C C . LEU A 1 92 ? 9.066 -6.601 -8.738 1.00 86.56 92 LEU A C 1
ATOM 698 O O . LEU A 1 92 ? 8.291 -6.014 -9.503 1.00 86.56 92 LEU A O 1
ATOM 702 N N . PRO A 1 93 ? 8.886 -7.879 -8.363 1.00 88.81 93 PRO A N 1
ATOM 703 C CA . PRO A 1 93 ? 7.858 -8.720 -8.951 1.00 88.81 93 PRO A CA 1
ATOM 704 C C . PRO A 1 93 ? 6.452 -8.242 -8.581 1.00 88.81 93 PRO A C 1
ATOM 706 O O . PRO A 1 93 ? 6.226 -7.602 -7.546 1.00 88.81 93 PRO A O 1
ATOM 709 N N . ALA A 1 94 ? 5.502 -8.586 -9.447 1.00 87.69 94 ALA A N 1
ATOM 710 C CA . ALA A 1 94 ? 4.083 -8.431 -9.177 1.00 87.69 94 ALA A CA 1
ATOM 711 C C . ALA A 1 94 ? 3.638 -9.429 -8.101 1.00 87.69 94 ALA A C 1
ATOM 713 O O . ALA A 1 94 ? 4.012 -10.603 -8.141 1.00 87.69 94 ALA A O 1
ATOM 714 N N . GLY A 1 95 ? 2.792 -8.979 -7.179 1.00 91.62 95 GLY A N 1
ATOM 715 C CA . GLY A 1 95 ? 1.993 -9.877 -6.358 1.00 91.62 95 GLY A CA 1
ATOM 716 C C . GLY A 1 95 ? 0.767 -10.411 -7.119 1.00 91.62 95 GLY A C 1
ATOM 717 O O . GLY A 1 95 ? 0.381 -9.834 -8.137 1.00 91.62 95 GLY A O 1
ATOM 718 N N . PRO A 1 96 ? 0.110 -11.477 -6.624 1.00 93.19 96 PRO A N 1
ATOM 719 C CA . PRO A 1 96 ? -1.106 -12.026 -7.237 1.00 93.19 96 PRO A CA 1
ATOM 720 C C . PRO A 1 96 ? -2.308 -11.062 -7.245 1.00 93.19 96 PRO A C 1
ATOM 722 O O . PRO A 1 96 ? -3.272 -11.296 -7.970 1.00 93.19 96 PRO A O 1
ATOM 725 N N . GLY A 1 97 ? -2.281 -9.989 -6.451 1.00 90.69 97 GLY A N 1
ATOM 726 C CA . GLY A 1 97 ? -3.441 -9.133 -6.221 1.00 90.69 97 GLY A CA 1
ATOM 727 C C . GLY A 1 97 ? -4.512 -9.831 -5.383 1.00 90.69 97 GLY A C 1
ATOM 728 O O . GLY A 1 97 ? -4.315 -10.938 -4.878 1.00 90.69 97 GLY A O 1
ATOM 729 N N . ALA A 1 98 ? -5.644 -9.160 -5.191 1.00 90.12 98 ALA A N 1
ATOM 730 C CA . ALA A 1 98 ? -6.827 -9.789 -4.615 1.00 90.12 98 ALA A CA 1
ATOM 731 C C . ALA A 1 98 ? -7.887 -10.003 -5.689 1.00 90.12 98 ALA A C 1
ATOM 733 O O . ALA A 1 98 ? -8.374 -9.048 -6.290 1.00 90.12 98 ALA A O 1
ATOM 734 N N . ASP A 1 99 ? -8.216 -11.264 -5.932 1.00 90.50 99 ASP A N 1
ATOM 735 C CA . ASP A 1 99 ? -9.195 -11.651 -6.937 1.00 90.50 99 ASP A CA 1
ATOM 736 C C . ASP A 1 99 ? -10.625 -11.596 -6.385 1.00 90.50 99 ASP A C 1
ATOM 738 O O . ASP A 1 99 ? -10.856 -11.837 -5.198 1.00 90.50 99 ASP A O 1
ATOM 742 N N . GLY A 1 100 ? -11.585 -11.261 -7.248 1.00 87.62 100 GLY A N 1
ATOM 743 C CA . GLY A 1 100 ? -13.010 -11.237 -6.910 1.00 87.62 100 GLY A CA 1
ATOM 744 C C . GLY A 1 100 ? -13.426 -10.213 -5.844 1.00 87.62 100 GLY A C 1
ATOM 745 O O . GLY A 1 100 ? -14.519 -10.343 -5.290 1.00 87.62 100 GLY A O 1
ATOM 746 N N . VAL A 1 101 ? -12.591 -9.209 -5.547 1.00 88.19 101 VAL A N 1
ATOM 747 C CA . VAL A 1 101 ? -12.886 -8.159 -4.559 1.00 88.19 101 VAL A CA 1
ATOM 748 C C . VAL A 1 101 ? -12.835 -6.763 -5.173 1.00 88.19 101 VAL A C 1
ATOM 750 O O . VAL A 1 101 ? -11.976 -6.458 -5.995 1.00 88.19 101 VAL A O 1
ATOM 753 N N . ASP A 1 102 ? -13.729 -5.890 -4.709 1.00 86.38 102 ASP A N 1
ATOM 754 C CA . ASP A 1 102 ? -13.763 -4.477 -5.104 1.00 86.38 102 ASP A CA 1
ATOM 755 C C . ASP A 1 102 ? -13.026 -3.566 -4.099 1.00 86.38 102 ASP A C 1
ATOM 757 O O . ASP A 1 102 ? -12.699 -2.424 -4.413 1.00 86.38 102 ASP A O 1
ATOM 761 N N . PHE A 1 103 ? -12.760 -4.061 -2.882 1.00 90.19 103 PHE A N 1
ATOM 762 C CA . PHE A 1 103 ? -12.176 -3.291 -1.784 1.00 90.19 103 PHE A CA 1
ATOM 763 C C . PHE A 1 103 ? -11.432 -4.187 -0.787 1.00 90.19 103 PHE A C 1
ATOM 765 O O . PHE A 1 103 ? -11.910 -5.266 -0.434 1.00 90.19 103 PHE A O 1
ATOM 772 N N . LEU A 1 104 ? -10.292 -3.711 -0.283 1.00 92.06 104 LEU A N 1
ATOM 773 C CA . LEU A 1 104 ? -9.516 -4.364 0.772 1.00 92.06 104 LEU A CA 1
ATOM 774 C C . LEU A 1 104 ? -9.369 -3.461 1.999 1.00 92.06 104 LEU A C 1
ATOM 776 O O . LEU A 1 104 ? -8.877 -2.338 1.908 1.00 92.06 104 LEU A O 1
ATOM 780 N N . ALA A 1 105 ? -9.709 -3.989 3.174 1.00 93.38 105 ALA A N 1
ATOM 781 C CA . ALA A 1 105 ? -9.441 -3.339 4.452 1.00 93.38 105 ALA A CA 1
ATOM 782 C C . ALA A 1 105 ? -8.314 -4.064 5.196 1.00 93.38 105 ALA A C 1
ATOM 784 O O . ALA A 1 105 ? -8.408 -5.256 5.489 1.00 93.38 105 ALA A O 1
ATOM 785 N N . LEU A 1 106 ? -7.253 -3.334 5.532 1.00 91.88 106 LEU A N 1
ATOM 786 C CA . LEU A 1 106 ? -6.231 -3.796 6.463 1.00 91.88 106 LEU A CA 1
ATOM 787 C C . LEU A 1 106 ? -6.713 -3.518 7.883 1.00 91.88 106 LEU A C 1
ATOM 789 O O . LEU A 1 106 ? -6.959 -2.366 8.235 1.00 91.88 106 LEU A O 1
ATOM 793 N N . VAL A 1 107 ? -6.842 -4.566 8.690 1.00 93.56 107 VAL A N 1
ATOM 794 C CA . VAL A 1 107 ? -7.351 -4.458 10.058 1.00 93.56 107 VAL A CA 1
ATOM 795 C C . VAL A 1 107 ? -6.213 -4.590 11.061 1.00 93.56 107 VAL A C 1
ATOM 797 O O . VAL A 1 107 ? -5.363 -5.473 10.938 1.00 93.56 107 VAL A O 1
ATOM 800 N N . SER A 1 108 ? -6.202 -3.726 12.072 1.00 92.62 108 SER A N 1
ATOM 801 C CA . SER A 1 108 ? -5.334 -3.862 13.241 1.00 92.62 108 SER A CA 1
ATOM 802 C C . SER A 1 108 ? -6.094 -3.642 14.544 1.00 92.62 108 SER A C 1
ATOM 804 O O . SER A 1 108 ? -7.156 -3.026 14.564 1.00 92.62 108 SER A O 1
ATOM 806 N N . ILE A 1 109 ? -5.514 -4.125 15.641 1.00 93.69 109 ILE A N 1
ATOM 807 C CA . ILE A 1 109 ? -5.949 -3.827 17.005 1.00 93.69 109 ILE A CA 1
ATOM 808 C C . ILE A 1 109 ? -4.740 -3.225 17.719 1.00 93.69 109 ILE A C 1
ATOM 810 O O . ILE A 1 109 ? -3.852 -3.950 18.167 1.00 93.69 109 ILE A O 1
ATOM 814 N N . LYS A 1 110 ? -4.622 -1.896 17.711 1.00 92.12 110 LYS A N 1
ATOM 815 C CA . LYS A 1 110 ? -3.463 -1.180 18.268 1.00 92.12 110 LYS A CA 1
ATOM 816 C C . LYS A 1 110 ? -3.909 0.088 18.981 1.00 92.12 110 LYS A C 1
ATOM 818 O O . LYS A 1 110 ? -4.775 0.805 18.488 1.00 92.12 110 LYS A O 1
ATOM 823 N N . GLN A 1 111 ? -3.285 0.391 20.117 1.00 92.62 111 GLN A N 1
ATOM 824 C CA . GLN A 1 111 ? -3.487 1.680 20.775 1.00 92.62 111 GLN A CA 1
ATOM 825 C C . GLN A 1 111 ? -2.929 2.801 19.883 1.00 92.62 111 GLN A C 1
ATOM 827 O O . GLN A 1 111 ? -1.829 2.679 19.342 1.00 92.62 111 GLN A O 1
ATOM 832 N N . SER A 1 112 ? -3.688 3.884 19.717 1.00 91.38 112 SER A N 1
ATOM 833 C CA . SER A 1 112 ? -3.292 5.061 18.936 1.00 91.38 112 SER A CA 1
ATOM 834 C C . SER A 1 112 ? -3.799 6.346 19.600 1.00 91.38 112 SER A C 1
ATOM 836 O O . SER A 1 112 ? -4.610 6.286 20.521 1.00 91.38 112 SER A O 1
ATOM 838 N N . GLU A 1 113 ? -3.356 7.510 19.120 1.00 91.81 113 GLU A N 1
ATOM 839 C CA . GLU A 1 113 ? -3.867 8.818 19.572 1.00 91.81 113 GLU A CA 1
ATOM 840 C C . GLU A 1 113 ? -5.368 9.011 19.307 1.00 91.81 113 GLU A C 1
ATOM 842 O O . GLU A 1 113 ? -6.013 9.786 19.997 1.00 91.81 113 GLU A O 1
ATOM 847 N N . PHE A 1 114 ? -5.939 8.268 18.353 1.00 91.25 114 PHE A N 1
ATOM 848 C CA . PHE A 1 114 ? -7.368 8.309 18.039 1.00 91.25 114 PHE A CA 1
ATOM 849 C C . PHE A 1 114 ? -8.195 7.393 18.946 1.00 91.25 114 PHE A C 1
ATOM 851 O O . PHE A 1 114 ? -9.424 7.460 18.933 1.00 91.25 114 PHE A O 1
ATOM 858 N N . CYS A 1 115 ? -7.544 6.536 19.738 1.00 93.00 115 CYS A N 1
ATOM 859 C CA . CYS A 1 115 ? -8.193 5.695 20.738 1.00 93.00 115 CYS A CA 1
ATOM 860 C C . CYS A 1 115 ? -8.475 6.482 22.019 1.00 93.00 115 CYS A C 1
ATOM 862 O O . CYS A 1 115 ? -7.941 6.188 23.088 1.00 93.00 115 CYS A O 1
ATOM 864 N N . GLU A 1 116 ? -9.318 7.501 21.871 1.00 88.69 116 GLU A N 1
ATOM 865 C CA . GLU A 1 116 ? -9.879 8.288 22.963 1.00 88.69 116 GLU A CA 1
ATOM 866 C C . GLU A 1 116 ? -10.957 7.498 23.724 1.00 88.69 116 GLU A C 1
ATOM 868 O O . GLU A 1 116 ? -11.379 6.417 23.311 1.00 88.69 116 GLU A O 1
ATOM 873 N N . SER A 1 117 ? -11.452 8.060 24.832 1.00 81.38 117 SER A N 1
ATOM 874 C CA . SER A 1 117 ? -12.310 7.367 25.809 1.00 81.38 117 SER A CA 1
ATOM 875 C C . SER A 1 117 ? -13.595 6.747 25.250 1.00 81.38 117 SER A C 1
ATOM 877 O O . SER A 1 117 ? -14.186 5.896 25.909 1.00 81.38 117 SER A O 1
ATOM 879 N N . ARG A 1 118 ? -14.051 7.150 24.056 1.00 88.69 118 ARG A N 1
ATOM 880 C CA . ARG A 1 118 ? -15.252 6.607 23.396 1.00 88.69 118 ARG A CA 1
ATOM 881 C C . ARG A 1 118 ? -15.004 6.045 21.994 1.00 88.69 118 ARG A C 1
ATOM 883 O O . ARG A 1 118 ? -15.937 5.512 21.392 1.00 88.69 118 ARG A O 1
ATOM 890 N N . THR A 1 119 ? -13.778 6.108 21.476 1.00 93.75 119 THR A N 1
ATOM 891 C CA . THR A 1 119 ? -13.474 5.610 20.130 1.00 93.75 119 THR A CA 1
ATOM 892 C C . THR A 1 119 ? -13.296 4.099 20.158 1.00 93.75 119 THR A C 1
ATOM 894 O O . THR A 1 119 ? -12.323 3.591 20.704 1.00 93.75 119 THR A O 1
ATOM 897 N N . LYS A 1 120 ? -14.222 3.364 19.534 1.00 94.75 120 LYS A N 1
ATOM 898 C CA . LYS A 1 120 ? -14.123 1.898 19.405 1.00 94.75 120 LYS A CA 1
ATOM 899 C C . LYS A 1 120 ? -13.185 1.471 18.284 1.00 94.75 120 LYS A C 1
ATOM 901 O O . LYS A 1 120 ? -12.445 0.501 18.413 1.00 94.75 120 LYS A O 1
ATOM 906 N N . ALA A 1 121 ? -13.237 2.201 17.180 1.00 94.94 121 ALA A N 1
ATOM 907 C CA . ALA A 1 121 ? -12.392 1.998 16.025 1.00 94.94 121 ALA A CA 1
ATOM 908 C C . ALA A 1 121 ? -12.287 3.300 15.233 1.00 94.94 121 ALA A C 1
ATOM 910 O O . ALA A 1 121 ? -13.159 4.166 15.324 1.00 94.94 121 ALA A O 1
ATOM 911 N N . HIS A 1 122 ? -11.238 3.415 14.435 1.00 92.88 122 HIS A N 1
ATOM 912 C CA . HIS A 1 122 ? -11.050 4.503 13.486 1.00 92.88 122 HIS A CA 1
ATOM 913 C C . HIS A 1 122 ? -10.414 3.955 12.208 1.00 92.88 122 HIS A C 1
ATOM 915 O O . HIS A 1 122 ? -9.758 2.914 12.226 1.00 92.88 122 HIS A O 1
ATOM 921 N N . GLY A 1 123 ? -10.599 4.639 11.085 1.00 92.88 123 GLY A N 1
ATOM 922 C CA . GLY A 1 123 ? -10.069 4.174 9.811 1.00 92.88 123 GLY A CA 1
ATOM 923 C C . GLY A 1 123 ? -10.070 5.250 8.742 1.00 92.88 123 GLY A C 1
ATOM 924 O O . GLY A 1 123 ? -10.682 6.303 8.907 1.00 92.88 123 GLY A O 1
ATOM 925 N N . ALA A 1 124 ? -9.356 4.980 7.656 1.00 90.94 124 ALA A N 1
ATOM 926 C CA . ALA A 1 124 ? -9.257 5.871 6.508 1.00 90.94 124 ALA A CA 1
ATOM 927 C C . ALA A 1 124 ? -9.014 5.071 5.225 1.00 90.94 124 ALA A C 1
ATOM 929 O O . ALA A 1 124 ? -8.353 4.028 5.248 1.00 90.94 124 ALA A O 1
ATOM 930 N N . SER A 1 125 ? -9.519 5.581 4.100 1.00 92.31 125 SER A N 1
ATOM 931 C CA . SER A 1 125 ? -9.111 5.132 2.769 1.00 92.31 125 SER A CA 1
ATOM 932 C C . SER A 1 125 ? -7.677 5.569 2.482 1.00 92.31 125 SER A C 1
ATOM 934 O O . SER A 1 125 ? -7.283 6.679 2.834 1.00 92.31 125 SER A O 1
ATOM 936 N N . CYS A 1 126 ? -6.909 4.713 1.815 1.00 89.44 126 CYS A N 1
ATOM 937 C CA . CYS A 1 126 ? -5.489 4.945 1.541 1.00 89.44 126 CYS A CA 1
ATOM 938 C C . CYS A 1 126 ? -5.150 4.921 0.054 1.00 89.44 126 CYS A C 1
ATOM 940 O O . CYS A 1 126 ? -4.164 5.519 -0.361 1.00 89.44 126 CYS A O 1
ATOM 942 N N . VAL A 1 127 ? -5.934 4.190 -0.738 1.00 89.75 127 VAL A N 1
ATOM 943 C CA . VAL A 1 127 ? -5.724 4.052 -2.177 1.00 89.75 127 VAL A CA 1
ATOM 944 C C . VAL A 1 127 ? -7.069 4.222 -2.850 1.00 89.75 127 VAL A C 1
ATOM 946 O O . VAL A 1 127 ? -8.037 3.558 -2.469 1.00 89.75 127 VAL A O 1
ATOM 949 N N . LEU A 1 128 ? -7.098 5.103 -3.842 1.00 86.94 128 LEU A N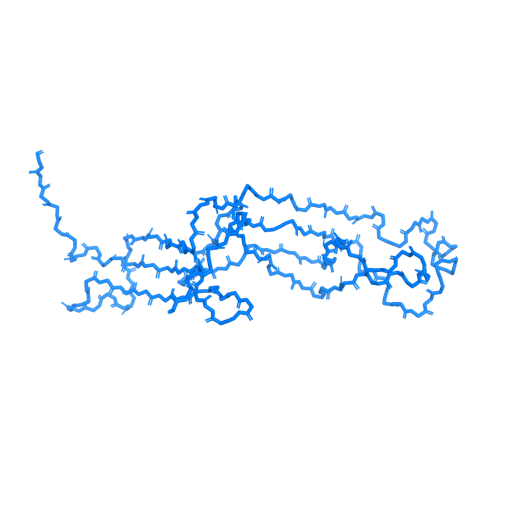 1
ATOM 950 C CA . LEU A 1 128 ? -8.234 5.312 -4.723 1.00 86.94 128 LEU A CA 1
ATOM 951 C C . LEU A 1 128 ? -7.925 4.705 -6.096 1.00 86.94 128 LEU A C 1
ATOM 953 O O . LEU A 1 128 ? -6.759 4.607 -6.488 1.00 86.94 128 LEU A O 1
ATOM 957 N N . ASP A 1 129 ? -8.958 4.273 -6.810 1.00 81.69 129 ASP A N 1
ATOM 958 C CA . ASP A 1 129 ? -8.839 3.916 -8.220 1.00 81.69 129 ASP A CA 1
ATOM 959 C C . ASP A 1 129 ? -8.910 5.157 -9.131 1.00 81.69 129 ASP A C 1
ATOM 961 O O . ASP A 1 129 ? -9.027 6.290 -8.669 1.00 81.69 129 ASP A O 1
ATOM 965 N N . GLN A 1 130 ? -8.858 4.948 -10.448 1.00 77.88 130 GLN A N 1
ATOM 966 C CA . GLN A 1 130 ? -8.964 6.012 -11.461 1.00 77.88 130 GLN A CA 1
ATOM 967 C C . GLN A 1 130 ? -10.304 6.776 -11.474 1.00 77.88 130 GLN A C 1
ATOM 969 O O . GLN A 1 130 ? -10.467 7.703 -12.262 1.00 77.88 130 GLN A O 1
ATOM 974 N N . CYS A 1 131 ? -11.282 6.363 -10.669 1.00 82.38 131 CYS A N 1
ATOM 975 C CA . CYS A 1 131 ? -12.587 7.002 -10.527 1.00 82.38 131 CYS A CA 1
ATOM 976 C C . CYS A 1 131 ? -12.788 7.560 -9.107 1.00 82.38 131 CYS A C 1
ATOM 978 O O . CYS A 1 131 ? -13.931 7.693 -8.669 1.00 82.38 131 CYS A O 1
ATOM 980 N N . ASP A 1 132 ? -11.695 7.817 -8.380 1.00 82.69 132 ASP A N 1
ATOM 981 C CA . ASP A 1 132 ? -11.680 8.280 -6.989 1.00 82.69 132 ASP A CA 1
ATOM 982 C C . ASP A 1 132 ? -12.409 7.343 -6.007 1.00 82.69 132 ASP A C 1
ATOM 984 O O . ASP A 1 132 ? -12.788 7.739 -4.901 1.00 82.69 132 ASP A O 1
ATOM 988 N N . ARG A 1 133 ? -12.604 6.068 -6.373 1.00 85.12 133 ARG A N 1
ATOM 989 C CA . ARG A 1 133 ? -13.254 5.087 -5.498 1.00 85.12 133 ARG A CA 1
ATOM 990 C C . ARG A 1 133 ? -12.215 4.475 -4.562 1.00 85.12 133 ARG A C 1
ATOM 992 O O . ARG A 1 133 ? -11.206 3.964 -5.051 1.00 85.12 133 ARG A O 1
ATOM 999 N N . PRO A 1 134 ? -12.442 4.458 -3.237 1.00 89.88 134 PRO A N 1
ATOM 1000 C CA . PRO A 1 134 ? -11.570 3.742 -2.318 1.00 89.88 134 PRO A CA 1
ATOM 1001 C C . PRO A 1 134 ? -11.476 2.264 -2.679 1.00 89.88 134 PRO A C 1
ATOM 1003 O O . PRO A 1 134 ? -12.495 1.587 -2.774 1.00 89.88 134 PRO A O 1
ATOM 1006 N N . ILE A 1 135 ? -10.248 1.772 -2.834 1.00 89.81 135 ILE A N 1
ATOM 1007 C CA . ILE A 1 135 ? -9.949 0.359 -3.098 1.00 89.81 135 ILE A CA 1
ATOM 1008 C C . ILE A 1 135 ? -9.094 -0.279 -1.999 1.00 89.81 135 ILE A C 1
ATOM 1010 O O . ILE A 1 135 ? -9.156 -1.489 -1.798 1.00 89.81 135 ILE A O 1
ATOM 1014 N N . PHE A 1 136 ? -8.354 0.524 -1.229 1.00 92.75 136 PHE A N 1
ATOM 1015 C CA . PHE A 1 136 ? -7.739 0.085 0.024 1.00 92.75 136 PHE A CA 1
ATOM 1016 C C . P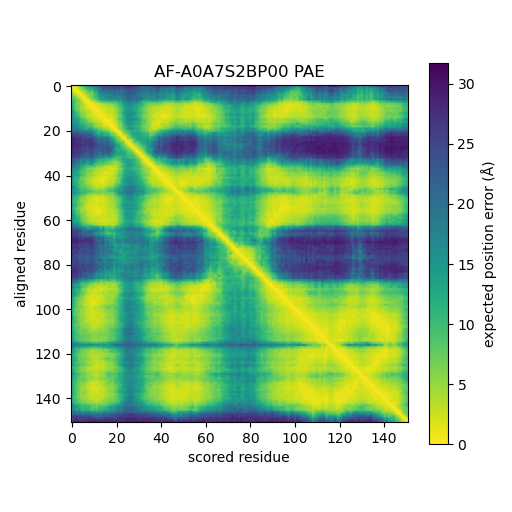HE A 1 136 ? -8.091 1.036 1.157 1.00 92.75 136 PHE A C 1
ATOM 1018 O O . PHE A 1 136 ? -8.062 2.259 0.989 1.00 92.75 136 PHE A O 1
ATOM 1025 N N . ALA A 1 137 ? -8.321 0.471 2.334 1.00 93.94 137 ALA A N 1
ATOM 1026 C CA . ALA A 1 137 ? -8.427 1.212 3.577 1.00 93.94 137 ALA A CA 1
ATOM 1027 C C . ALA A 1 137 ? -7.687 0.515 4.708 1.00 93.94 137 ALA A C 1
ATOM 1029 O O . ALA A 1 137 ? -7.311 -0.657 4.629 1.00 93.94 137 ALA A O 1
ATOM 1030 N N . TRP A 1 138 ? -7.518 1.261 5.787 1.00 94.56 138 TRP A N 1
ATOM 1031 C CA . TRP A 1 138 ? -7.055 0.745 7.056 1.00 94.56 138 TRP A CA 1
ATOM 1032 C C . TRP A 1 138 ? -8.097 1.026 8.127 1.00 94.56 138 TRP A C 1
ATOM 1034 O O . TRP A 1 138 ? -8.631 2.134 8.198 1.00 94.56 138 TRP A O 1
ATOM 1044 N N . ILE A 1 139 ? -8.368 0.017 8.948 1.00 95.56 139 ILE A N 1
ATOM 1045 C CA . ILE A 1 139 ? -9.278 0.081 10.086 1.00 95.56 139 ILE A CA 1
ATOM 1046 C C . ILE A 1 139 ? -8.508 -0.391 11.314 1.00 95.56 139 ILE A C 1
ATOM 1048 O O . ILE A 1 139 ? -7.934 -1.479 11.332 1.00 95.56 139 ILE A O 1
ATOM 1052 N N . ASN A 1 140 ? -8.518 0.422 12.357 1.00 94.06 140 ASN A N 1
ATOM 1053 C CA . ASN A 1 140 ? -7.915 0.097 13.631 1.00 94.06 140 ASN A CA 1
ATOM 1054 C C . ASN A 1 140 ? -8.967 0.060 14.723 1.00 94.06 140 ASN A C 1
ATOM 1056 O O . ASN A 1 140 ? -9.641 1.059 14.967 1.00 94.06 140 ASN A O 1
ATOM 1060 N N . PHE A 1 141 ? -9.065 -1.076 15.396 1.00 95.19 141 PHE A N 1
ATOM 1061 C CA . PHE A 1 141 ? -9.859 -1.227 16.603 1.00 95.19 141 PHE A CA 1
ATOM 1062 C C . PHE A 1 141 ? -9.022 -0.829 17.816 1.00 95.19 141 PHE A C 1
ATOM 1064 O O . PHE A 1 141 ? -7.849 -1.194 17.936 1.00 95.19 141 PHE A O 1
ATOM 1071 N N . CYS A 1 142 ? -9.631 -0.069 18.718 1.00 94.50 142 CYS A N 1
ATOM 1072 C CA . CYS A 1 142 ? -8.986 0.373 19.941 1.00 94.50 142 CYS A CA 1
ATOM 1073 C C . CYS A 1 142 ? -9.005 -0.766 20.966 1.00 94.50 142 CYS A C 1
ATOM 1075 O O . CYS A 1 142 ? -10.096 -1.222 21.310 1.00 94.50 142 CYS A O 1
ATOM 1077 N N . PRO A 1 143 ? -7.841 -1.234 21.464 1.00 93.19 143 PRO A N 1
ATOM 1078 C CA . PRO A 1 143 ? -7.763 -2.455 22.266 1.00 93.19 143 PRO A CA 1
ATOM 1079 C C . PRO A 1 143 ? -8.713 -2.468 23.469 1.00 93.19 143 PRO A C 1
ATOM 1081 O O . PRO A 1 143 ? -9.442 -3.432 23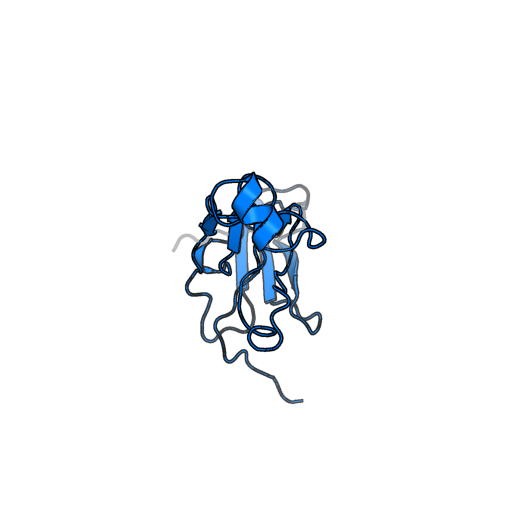.655 1.00 93.19 143 PRO A O 1
ATOM 1084 N N . GLY A 1 144 ? -8.785 -1.365 24.226 1.00 89.25 144 GLY A N 1
ATOM 1085 C CA . GLY A 1 144 ? -9.653 -1.254 25.408 1.00 89.25 144 GLY A CA 1
ATOM 1086 C C . GLY A 1 144 ? -11.161 -1.245 25.121 1.00 89.25 144 GLY A C 1
ATOM 1087 O O . GLY A 1 144 ? -11.952 -1.215 26.057 1.00 89.25 144 GLY A O 1
ATOM 1088 N N . MET A 1 145 ? -11.564 -1.252 23.848 1.00 88.25 145 MET A N 1
ATOM 1089 C CA . MET A 1 145 ? -12.962 -1.270 23.406 1.00 88.25 145 MET A CA 1
ATOM 1090 C C . MET A 1 145 ? -13.374 -2.591 22.751 1.00 88.25 145 MET A C 1
ATOM 1092 O O . MET A 1 145 ? -14.539 -2.745 22.375 1.00 88.25 145 MET A O 1
ATOM 1096 N N . VAL A 1 146 ? -12.439 -3.528 22.587 1.00 85.75 146 VAL A N 1
ATOM 1097 C CA . VAL A 1 146 ? -12.723 -4.873 22.087 1.00 85.75 146 VAL A CA 1
ATOM 1098 C C . VAL A 1 146 ? -13.036 -5.750 23.294 1.00 85.75 146 VAL A C 1
ATOM 1100 O O . VAL A 1 146 ? -12.180 -5.969 24.145 1.00 85.75 146 VAL A O 1
ATOM 1103 N N . SER A 1 147 ? -14.274 -6.231 23.400 1.00 81.00 147 SER A N 1
ATOM 1104 C CA . SER A 1 147 ? -14.626 -7.216 24.420 1.00 81.00 147 SER A CA 1
ATOM 1105 C C . SER A 1 147 ? -14.079 -8.578 24.016 1.00 81.00 147 SER A C 1
ATOM 1107 O O . SER A 1 147 ? -14.396 -9.072 22.933 1.00 81.00 147 SER A O 1
ATOM 1109 N N . HIS A 1 148 ? -13.316 -9.201 24.902 1.00 66.69 148 HIS A N 1
ATOM 1110 C CA . HIS A 1 148 ? -13.027 -10.624 24.820 1.00 66.69 148 HIS A CA 1
ATOM 1111 C C . HIS A 1 148 ? -14.165 -11.344 25.544 1.00 66.69 148 HIS A C 1
ATOM 1113 O O . HIS A 1 148 ? -14.277 -11.251 26.762 1.00 66.69 148 HIS A O 1
ATOM 1119 N N . SER A 1 149 ? -15.082 -11.961 24.802 1.00 70.00 149 SER A N 1
ATOM 1120 C CA . SER A 1 149 ? -15.900 -13.023 25.382 1.00 70.00 149 SER A CA 1
ATOM 1121 C C . SER A 1 149 ? -15.049 -14.284 25.350 1.00 70.00 149 SER A C 1
ATOM 1123 O O . SER A 1 149 ? -14.678 -14.725 24.263 1.00 70.00 149 SER A O 1
ATOM 1125 N N . ASP A 1 150 ? -14.703 -14.810 26.520 1.00 58.97 150 ASP A N 1
ATOM 1126 C CA . ASP A 1 150 ? -14.117 -16.140 26.630 1.00 58.97 150 ASP A CA 1
ATOM 1127 C C . ASP A 1 150 ? -15.209 -17.147 26.220 1.00 58.97 150 ASP A C 1
ATOM 1129 O O . ASP A 1 150 ? -16.236 -17.246 26.896 1.00 58.97 150 ASP A O 1
ATOM 1133 N N . GLU A 1 151 ? -15.043 -17.802 25.067 1.00 51.97 151 GLU A N 1
ATOM 1134 C CA . GLU A 1 151 ? -15.794 -19.020 24.707 1.00 51.97 151 GLU A CA 1
ATOM 1135 C C . GLU A 1 151 ? -15.226 -20.238 25.443 1.00 51.97 151 GLU A C 1
ATOM 1137 O O . GLU A 1 151 ? -13.980 -20.369 25.503 1.00 51.97 151 GLU A O 1
#

Nearest PDB structures (foldseek):
  1lml-assembly1_A  TM=8.250E-01  e=1.617E-01  Leishmania major

Sequence (151 aa):
MKVHRATAPLTVSRIGVDCHEYGLGFRDYIFTKSPPSCSSARAPTCGKGINIPEKYLRPMKVCKPKCPQAIETLEHLVTKTGGEPCDECSELPAGPGADGVDFLALVSIKQSEFCESRTKAHGASCVLDQCDRPIFAWINFCPGMVSHSDE

Foldseek 3Di:
DDDDWDPAFAADEWDAAPWDDDPPPDVVPGDDDDATEGCDTHAFAADPRHGDDQLRYAKYKHFPPDQDDPPDDQVRVCVVPVHGRGPRIDMDHHHRHHPPDQAEEAEEADADPQLPPPDQKDKDQRDADPVRHRRYMYMYGHNVNDDDDDD

Solvent-accessible surface area (backbone atoms only — not comparable to full-atom values): 9199 Å² total; per-residue (Å²): 137,84,83,82,73,58,90,59,49,43,61,42,70,56,48,56,43,82,62,42,71,82,70,59,91,40,99,89,68,60,88,84,85,77,59,43,36,12,61,39,73,42,68,42,55,30,64,95,66,42,64,53,59,63,49,32,24,44,51,38,34,32,24,62,67,77,62,78,75,91,78,68,54,70,68,61,42,29,73,72,67,78,42,63,81,54,74,55,50,47,75,45,71,59,29,82,30,42,70,92,43,72,63,46,74,50,77,49,75,50,85,51,92,75,50,46,101,81,38,48,57,54,69,43,73,55,36,60,51,101,78,74,43,64,37,32,30,22,38,34,33,15,55,96,60,59,81,81,78,86,127

Radius of gyration: 21.14 Å; Cα contacts (8 Å, |Δi|>4): 269; chains: 1; bounding box: 56×33×61 Å

Secondary structure (DSSP, 8-state):
------SS-B-BPPEEES-B------TTS-SS-PPPEESEEEPPEETTTEEPPGGGBPPEEEESSPPPPTTS-HHHHHHHHSS-TT-SEEEEPPP--BTT-S-EEEEEE---TT--TT-SEEEEEEEE-TTS-EEEEEEEE-GGG------

Organism: NCBI:txid327968